Protein AF-A0A7G2CEP9-F1 (afdb_monomer_lite)

Radius of gyration: 15.4 Å; chains: 1; bounding box: 30×43×35 Å

pLDDT: mean 82.43, std 16.49, range [37.06, 97.69]

Sequence (141 aa):
MSALLFLLLIVPLTDKNSPMFRMQGMPWWELPVGTSSCFLLLRILYPRSEENHIKEEFEAECKKNIYLTLDQFINWRYPHLFDGYRYNQAQVIATVAACLSAASDLKFAKTMYKAVGRNKDTKNSVDEVVDAIRREYSSLF

Foldseek 3Di:
DPPCVVPPVDDDPDPCPQPVVVCVVDDLVVDDLLLSLLLLLCVQLHDVVVVVVLSVVVRVVCVVPVPDGSNNSCCVPPVQPLAAPPDGPVRLSVLSSLLVVVDPDCVLSVQLNVQLPPDPDSNVSSVSSSVSSCVVPVVSD

Secondary structure (DSSP, 8-state):
--SGGGGGG------TT-HHHHHHHS-TTSS-HHHHHHHHHHHHHS-HHHHHHHHHHHHHHHTT-TT--HHHHHHHH-TTTT--SS--HHHHHHHHHHHHHH--STHHHHHHHHHHTT-S-HHHHHHHHHHHHHHHTGGG-

Organism: NCBI:txid59799

Structur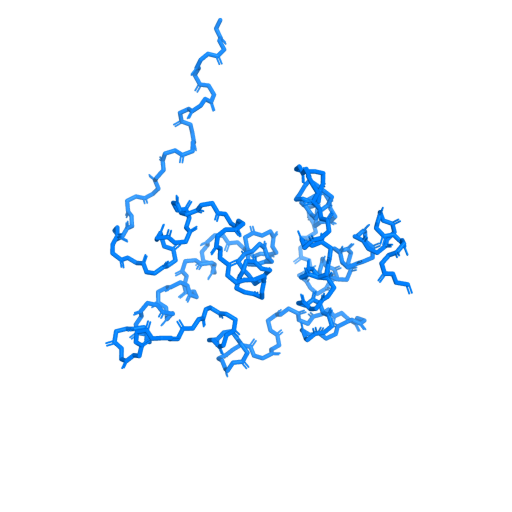e (mmCIF, N/CA/C/O backbone):
data_AF-A0A7G2CEP9-F1
#
_entry.id   AF-A0A7G2CEP9-F1
#
loop_
_atom_site.group_PDB
_atom_site.id
_atom_site.type_symbol
_atom_site.label_atom_id
_atom_site.label_alt_id
_atom_site.label_comp_id
_atom_site.label_asym_id
_atom_site.label_entity_id
_atom_site.label_seq_id
_atom_site.pdbx_PDB_ins_code
_atom_site.Cartn_x
_atom_site.Cartn_y
_atom_site.Cartn_z
_atom_site.occupancy
_atom_site.B_iso_or_equiv
_atom_site.auth_seq_id
_atom_site.auth_comp_id
_atom_site.auth_asym_id
_atom_site.auth_atom_id
_atom_site.pdbx_PDB_model_num
ATOM 1 N N . MET A 1 1 ? -15.473 31.788 -2.936 1.00 37.06 1 MET A N 1
ATOM 2 C CA . MET A 1 1 ? -14.051 31.452 -3.179 1.00 37.06 1 MET A CA 1
ATOM 3 C C . MET A 1 1 ? -13.787 29.974 -2.866 1.00 37.06 1 MET A C 1
ATOM 5 O O . MET A 1 1 ? -13.038 29.675 -1.950 1.00 37.06 1 MET A O 1
ATOM 9 N N . SER A 1 2 ? -14.392 29.037 -3.607 1.00 43.38 2 SER A N 1
ATOM 10 C CA . SER A 1 2 ? -14.247 27.592 -3.305 1.00 43.38 2 SER A CA 1
ATOM 11 C C . SER A 1 2 ? -13.920 26.727 -4.527 1.00 43.38 2 SER A C 1
ATOM 13 O O . SER A 1 2 ? -13.761 25.522 -4.395 1.00 43.38 2 SER A O 1
ATOM 15 N N . ALA A 1 3 ? -13.751 27.334 -5.706 1.00 43.31 3 ALA A N 1
ATOM 16 C CA . ALA A 1 3 ? -13.400 26.626 -6.941 1.00 43.31 3 ALA A CA 1
ATOM 17 C C . ALA A 1 3 ? -11.881 26.394 -7.116 1.00 43.31 3 ALA A C 1
ATOM 19 O O . ALA A 1 3 ? -11.473 25.637 -7.988 1.00 43.31 3 ALA A O 1
ATOM 20 N N . LEU A 1 4 ? -11.032 27.005 -6.277 1.00 43.19 4 LEU A N 1
ATOM 21 C CA . LEU A 1 4 ? -9.566 26.952 -6.410 1.00 43.19 4 LEU A CA 1
ATOM 22 C C . LEU A 1 4 ? -8.901 25.734 -5.740 1.00 43.19 4 LEU A C 1
ATOM 24 O O . LEU A 1 4 ? -7.737 25.461 -6.009 1.00 43.19 4 LEU A O 1
ATOM 28 N N . LEU A 1 5 ? -9.623 24.955 -4.924 1.00 43.56 5 LEU A N 1
ATOM 29 C CA . LEU A 1 5 ? -9.077 23.741 -4.290 1.00 43.56 5 LEU A CA 1
ATOM 30 C C . LEU A 1 5 ? -9.134 22.490 -5.187 1.00 43.56 5 LEU A C 1
ATOM 32 O O . LEU A 1 5 ? -8.491 21.493 -4.874 1.00 43.56 5 LEU A O 1
ATOM 36 N N . PHE A 1 6 ? -9.816 22.560 -6.336 1.00 45.75 6 PHE A N 1
ATOM 37 C CA . PHE A 1 6 ? -9.796 21.510 -7.364 1.00 45.75 6 PHE A CA 1
ATOM 38 C C . PHE A 1 6 ? -8.524 21.530 -8.237 1.00 45.75 6 PHE A C 1
ATOM 40 O O . PHE A 1 6 ? -8.291 20.598 -9.002 1.00 45.75 6 PHE A O 1
ATOM 47 N N . LEU A 1 7 ? -7.673 22.555 -8.106 1.00 43.31 7 LEU A N 1
ATOM 48 C CA . LEU A 1 7 ? -6.515 22.785 -8.981 1.00 43.31 7 LEU A CA 1
ATOM 49 C C . LEU A 1 7 ? -5.170 22.254 -8.450 1.00 43.31 7 LEU A C 1
ATOM 51 O O . LEU A 1 7 ? -4.179 22.328 -9.166 1.00 43.31 7 LEU A O 1
ATOM 55 N N . LEU A 1 8 ? -5.113 21.658 -7.251 1.00 44.91 8 LEU A N 1
ATOM 56 C CA . LEU A 1 8 ? -3.873 21.060 -6.710 1.00 44.91 8 LEU A CA 1
ATOM 57 C C . LEU A 1 8 ? -3.756 19.537 -6.915 1.00 44.91 8 LEU A C 1
ATOM 59 O O . LEU A 1 8 ? -2.789 18.925 -6.468 1.00 44.91 8 LEU A O 1
ATOM 63 N N . LEU A 1 9 ? -4.701 18.923 -7.635 1.00 48.03 9 LEU A N 1
ATOM 64 C CA . LEU A 1 9 ? -4.615 17.527 -8.093 1.00 48.03 9 LEU A CA 1
ATOM 65 C C . LEU A 1 9 ? -4.030 17.390 -9.510 1.00 48.03 9 LEU A C 1
ATOM 67 O O . LEU A 1 9 ? -3.905 16.278 -10.020 1.00 48.03 9 LEU A O 1
ATOM 71 N N . ILE A 1 10 ? -3.626 18.497 -10.143 1.00 49.69 10 ILE A N 1
ATOM 72 C CA . ILE A 1 10 ? -3.057 18.480 -11.491 1.00 49.69 10 ILE A CA 1
ATOM 73 C C . ILE A 1 10 ? -1.534 18.292 -11.417 1.00 49.69 10 ILE A C 1
ATOM 75 O O . ILE A 1 10 ? -0.774 19.239 -11.269 1.00 49.69 10 ILE A O 1
ATOM 79 N N . VAL A 1 11 ? -1.148 17.020 -11.555 1.00 51.56 11 VAL A N 1
ATOM 80 C CA . VAL A 1 11 ? -0.044 16.530 -12.403 1.00 51.56 11 VAL A CA 1
ATOM 81 C C . VAL A 1 11 ? 1.377 17.007 -12.053 1.00 51.56 11 VAL A C 1
ATOM 83 O O . VAL A 1 11 ? 1.770 18.108 -12.431 1.00 51.56 11 VAL A O 1
ATOM 86 N N . PRO A 1 12 ? 2.251 16.133 -11.510 1.00 45.88 12 PRO A N 1
ATOM 87 C CA . PRO A 1 12 ? 3.646 16.198 -11.905 1.00 45.88 12 PRO A CA 1
ATOM 88 C C . PRO A 1 12 ? 3.746 15.642 -13.327 1.00 45.88 12 PRO A C 1
ATOM 90 O O . PRO A 1 12 ? 3.270 14.539 -13.607 1.00 45.88 12 PRO A O 1
ATOM 93 N N . LEU A 1 13 ? 4.342 16.433 -14.215 1.00 44.94 13 LEU A N 1
ATOM 94 C CA . LEU A 1 13 ? 4.759 16.079 -15.571 1.00 44.94 13 LEU A CA 1
ATOM 95 C C . LEU A 1 13 ? 5.581 14.779 -15.552 1.00 44.94 13 LEU A C 1
ATOM 97 O O . LEU A 1 13 ? 6.801 14.800 -15.466 1.00 44.94 13 LEU A O 1
ATOM 101 N N . THR A 1 14 ? 4.900 13.641 -15.593 1.00 55.16 14 THR A N 1
ATOM 102 C CA . THR A 1 14 ? 5.485 12.309 -15.737 1.00 55.16 14 THR A CA 1
ATOM 103 C C . THR A 1 14 ? 4.795 11.633 -16.906 1.00 55.16 14 THR A C 1
ATOM 105 O O . THR A 1 14 ? 3.628 11.917 -17.183 1.00 55.16 14 THR A O 1
ATOM 108 N N . ASP A 1 15 ? 5.559 10.823 -17.637 1.00 56.28 15 ASP A N 1
ATOM 109 C CA . ASP A 1 15 ? 5.187 10.218 -18.914 1.00 56.28 15 ASP A CA 1
ATOM 110 C C . ASP A 1 15 ? 3.729 9.729 -18.912 1.00 56.28 15 ASP A C 1
ATOM 112 O O . ASP A 1 15 ? 3.369 8.804 -18.184 1.00 56.28 15 ASP A O 1
ATOM 116 N N . LYS A 1 16 ? 2.874 10.355 -19.733 1.00 56.66 16 LYS A N 1
ATOM 117 C CA . LYS A 1 16 ? 1.455 9.980 -19.863 1.00 56.66 16 LYS A CA 1
ATOM 118 C C . LYS A 1 16 ? 1.281 8.533 -20.339 1.00 56.66 16 LYS A C 1
ATOM 120 O O . LYS A 1 16 ? 0.189 7.978 -20.224 1.00 56.66 16 LYS A O 1
ATOM 125 N N . ASN A 1 17 ? 2.336 7.925 -20.884 1.00 57.22 17 ASN A N 1
ATOM 126 C CA . ASN A 1 17 ? 2.344 6.536 -21.323 1.00 57.22 17 ASN A CA 1
ATOM 127 C C . ASN A 1 17 ? 2.695 5.541 -20.218 1.00 57.22 17 ASN A C 1
ATOM 129 O O . ASN A 1 17 ? 2.559 4.342 -20.450 1.00 57.22 17 ASN A O 1
ATOM 133 N N . SER A 1 18 ? 3.092 6.009 -19.035 1.00 61.09 18 SER A N 1
ATOM 134 C CA . SER A 1 18 ? 3.327 5.163 -17.869 1.00 61.09 18 SER A CA 1
ATOM 135 C C . SER A 1 18 ? 2.090 4.321 -17.526 1.00 61.09 18 SER A C 1
ATOM 137 O O . SER A 1 18 ? 1.019 4.890 -17.289 1.00 61.09 18 SER A O 1
ATOM 139 N N . PRO A 1 19 ? 2.211 2.984 -17.425 1.00 66.00 19 PRO A N 1
ATOM 140 C CA . PRO A 1 19 ? 1.191 2.115 -16.845 1.00 66.00 19 PRO A CA 1
ATOM 141 C C . PRO A 1 19 ? 0.602 2.631 -15.528 1.00 66.00 19 PRO A C 1
ATOM 143 O O . PRO A 1 19 ? -0.615 2.671 -15.378 1.00 66.00 19 PRO A O 1
ATOM 146 N N . MET A 1 20 ? 1.435 3.109 -14.600 1.00 64.69 20 MET A N 1
ATOM 147 C CA . MET A 1 20 ? 0.964 3.622 -13.309 1.00 64.69 20 MET A CA 1
ATOM 148 C C . MET A 1 20 ? 0.248 4.975 -13.445 1.00 64.69 20 MET A C 1
ATOM 150 O O . MET A 1 20 ? -0.704 5.256 -12.721 1.00 64.69 20 MET A O 1
ATOM 154 N N . PHE A 1 21 ? 0.657 5.820 -14.397 1.00 64.38 21 PHE A N 1
ATOM 155 C CA . PHE A 1 21 ? -0.064 7.061 -14.699 1.00 64.38 21 PHE A CA 1
ATOM 156 C C . PHE A 1 21 ? -1.424 6.780 -15.353 1.00 64.38 21 PHE A C 1
ATOM 158 O O . PHE A 1 21 ? -2.417 7.419 -15.011 1.00 64.38 21 PHE A O 1
ATOM 165 N N . ARG A 1 22 ? -1.501 5.774 -16.235 1.00 61.34 22 ARG A N 1
ATOM 166 C CA . ARG A 1 22 ? -2.778 5.269 -16.761 1.00 61.34 22 ARG A CA 1
ATOM 167 C C . ARG A 1 22 ? -3.676 4.763 -15.629 1.00 61.34 22 ARG A C 1
ATOM 169 O O . ARG A 1 22 ? -4.857 5.088 -15.631 1.00 61.34 22 ARG A O 1
ATOM 176 N N . MET A 1 23 ? -3.114 4.080 -14.628 1.00 62.34 23 MET A N 1
ATOM 177 C CA . MET A 1 23 ? -3.846 3.663 -13.422 1.00 62.34 23 MET A CA 1
ATOM 178 C C . MET A 1 23 ? -4.334 4.848 -12.569 1.00 62.34 23 MET A C 1
ATOM 180 O O . MET A 1 23 ? -5.406 4.755 -11.992 1.00 62.34 23 MET A O 1
ATOM 184 N N . GLN A 1 24 ? -3.603 5.972 -12.505 1.00 58.84 24 GLN A N 1
ATOM 185 C CA . GLN A 1 24 ? -4.049 7.187 -11.793 1.00 58.84 24 GLN A CA 1
ATOM 186 C C . GLN A 1 24 ? -5.212 7.913 -12.489 1.00 58.84 24 GLN A C 1
ATOM 188 O O . GLN A 1 24 ? -5.984 8.603 -11.824 1.00 58.84 24 GLN A O 1
ATOM 193 N N . GLY A 1 25 ? -5.308 7.801 -13.818 1.00 56.47 25 GLY A N 1
ATOM 194 C CA . GLY A 1 25 ? -6.411 8.351 -14.611 1.00 56.47 25 GLY A CA 1
ATOM 195 C C . GLY A 1 25 ? -7.615 7.415 -14.724 1.00 56.47 25 GLY A C 1
ATOM 196 O O . GLY A 1 25 ? -8.722 7.886 -14.979 1.00 56.47 25 GLY A O 1
ATOM 197 N N . MET A 1 26 ? -7.410 6.111 -14.523 1.00 56.56 26 MET A N 1
ATOM 198 C CA . MET A 1 26 ? -8.493 5.145 -14.398 1.00 56.56 26 MET A CA 1
ATOM 199 C C . MET A 1 26 ? -9.121 5.258 -13.014 1.00 56.56 26 MET A C 1
ATOM 201 O O . MET A 1 26 ? -8.414 5.362 -12.006 1.00 56.56 26 MET A O 1
ATOM 205 N N . PRO A 1 27 ? -10.449 5.195 -12.923 1.00 59.91 27 PRO A N 1
ATOM 206 C CA . PRO A 1 27 ? -11.060 4.964 -11.641 1.00 59.91 27 PRO A CA 1
ATOM 207 C C . PRO A 1 27 ? -10.544 3.657 -11.040 1.00 59.91 27 PRO A C 1
ATOM 209 O O . PRO A 1 27 ? -10.559 2.614 -11.686 1.00 59.91 27 PRO A O 1
ATOM 212 N N . TRP A 1 28 ? -10.095 3.693 -9.788 1.00 58.66 28 TRP A N 1
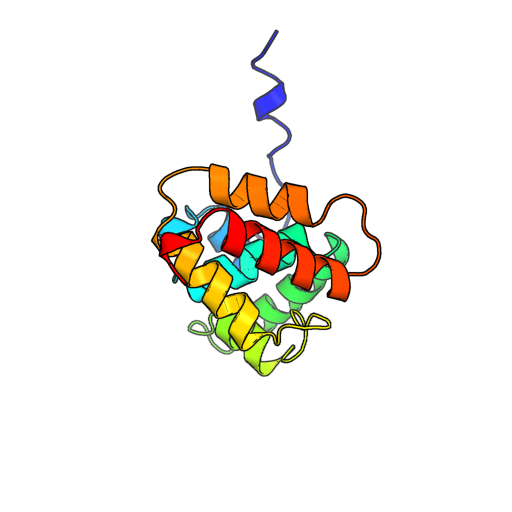ATOM 213 C CA . TRP A 1 28 ? -9.497 2.531 -9.120 1.00 58.66 28 TRP A CA 1
ATOM 214 C C . TRP A 1 28 ? -10.442 1.317 -9.011 1.00 58.66 28 TRP A C 1
ATOM 216 O O . TRP A 1 28 ? -9.970 0.213 -8.747 1.00 58.66 28 TRP A O 1
ATOM 226 N N . TRP A 1 29 ? -11.751 1.503 -9.226 1.00 58.44 29 TRP A N 1
ATOM 227 C CA . TRP A 1 29 ? -12.750 0.430 -9.316 1.00 58.44 29 TRP A CA 1
ATOM 228 C C . TRP A 1 29 ? -12.737 -0.333 -10.652 1.00 58.44 29 TRP A C 1
ATOM 230 O O . TRP A 1 29 ? -13.322 -1.407 -10.736 1.00 58.44 29 TRP A O 1
ATOM 240 N N . GLU A 1 30 ? -12.088 0.194 -11.694 1.00 65.25 30 GLU A N 1
ATOM 241 C CA . GLU A 1 30 ? -11.903 -0.486 -12.989 1.00 65.25 30 GLU A CA 1
ATOM 242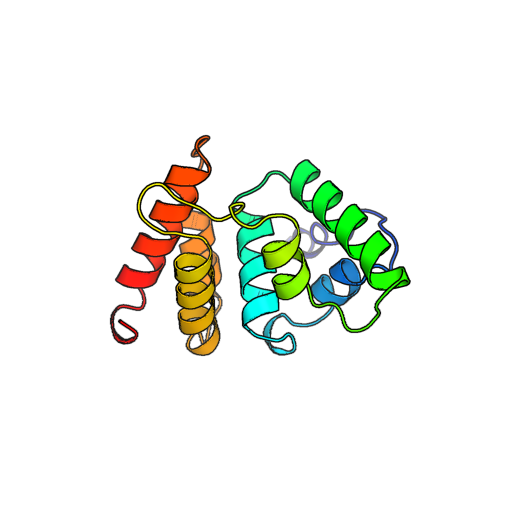 C C . GLU A 1 30 ? -10.629 -1.344 -13.024 1.00 65.25 30 GLU A C 1
ATOM 244 O O . GLU A 1 30 ? -10.440 -2.163 -13.922 1.00 65.25 30 GLU A O 1
ATOM 249 N N . LEU A 1 31 ? -9.746 -1.168 -12.041 1.00 71.44 31 LEU A N 1
ATOM 250 C CA . LEU A 1 31 ? -8.518 -1.937 -11.902 1.00 71.44 31 LEU A CA 1
ATOM 251 C C . LEU A 1 31 ? -8.784 -3.250 -11.147 1.00 71.44 31 LEU A C 1
ATOM 253 O O . LEU A 1 31 ? -9.625 -3.281 -10.243 1.00 71.44 31 LEU A O 1
ATOM 257 N N . PRO A 1 32 ? -8.037 -4.332 -11.443 1.00 85.56 32 PRO A N 1
ATOM 258 C CA . PRO A 1 32 ? -8.077 -5.534 -10.624 1.00 85.56 32 PRO A CA 1
ATOM 259 C C . PRO A 1 32 ? -7.820 -5.193 -9.153 1.00 85.56 32 PRO A C 1
ATOM 261 O O . PRO A 1 32 ? -6.887 -4.459 -8.822 1.00 85.56 32 PRO A O 1
ATOM 264 N N . VAL A 1 33 ? -8.636 -5.752 -8.258 1.00 87.19 33 VAL A N 1
ATOM 265 C CA . VAL A 1 33 ? -8.654 -5.387 -6.831 1.00 87.19 33 VAL A CA 1
ATOM 266 C C . VAL A 1 33 ? -7.267 -5.503 -6.182 1.00 87.19 33 VAL A C 1
ATOM 268 O O . VAL A 1 33 ? -6.878 -4.634 -5.401 1.00 87.19 33 VAL A O 1
ATOM 271 N N . GLY A 1 34 ? -6.485 -6.532 -6.529 1.00 87.00 34 GLY A N 1
ATOM 272 C CA . GLY A 1 34 ? -5.116 -6.699 -6.024 1.00 87.00 34 GLY A CA 1
ATOM 273 C C . GLY A 1 34 ? -4.183 -5.565 -6.459 1.00 87.00 34 GLY A C 1
ATOM 274 O O . GLY A 1 34 ? -3.478 -4.991 -5.630 1.00 87.00 34 GLY A O 1
ATOM 275 N N . THR A 1 35 ? -4.246 -5.168 -7.732 1.00 89.19 35 THR A N 1
ATOM 276 C CA . THR A 1 35 ? -3.489 -4.036 -8.288 1.00 89.19 35 THR A CA 1
ATOM 277 C C . THR A 1 35 ? -3.844 -2.730 -7.571 1.00 89.19 35 THR A C 1
ATOM 279 O O . THR A 1 35 ? -2.947 -2.011 -7.125 1.00 89.19 35 THR A O 1
ATOM 282 N N . SER A 1 36 ? -5.139 -2.445 -7.393 1.00 87.88 36 SER A N 1
ATOM 283 C CA . SER A 1 36 ? -5.612 -1.259 -6.662 1.00 87.88 36 SER A CA 1
ATOM 284 C C . SER A 1 36 ? -5.158 -1.251 -5.208 1.00 87.88 36 SER A C 1
ATOM 286 O O . SER A 1 36 ? -4.777 -0.206 -4.684 1.00 87.88 36 SER A O 1
ATOM 288 N N . SER A 1 37 ? -5.155 -2.417 -4.562 1.00 91.25 37 SER A N 1
ATOM 289 C CA . SER A 1 37 ? -4.717 -2.563 -3.171 1.00 91.25 37 SER A CA 1
ATOM 290 C C . SER A 1 37 ? -3.239 -2.205 -3.014 1.00 91.25 37 SER A C 1
ATOM 292 O O . SER A 1 37 ? -2.895 -1.385 -2.163 1.00 91.25 37 SER A O 1
ATOM 294 N N . CYS A 1 38 ? -2.376 -2.737 -3.885 1.00 93.06 38 CYS A N 1
ATOM 295 C CA . CYS A 1 38 ? -0.949 -2.402 -3.907 1.00 93.06 38 CYS A CA 1
ATOM 296 C C . CYS A 1 38 ? -0.708 -0.916 -4.195 1.00 93.06 38 CYS A C 1
ATOM 298 O O . CYS A 1 38 ? 0.130 -0.290 -3.547 1.00 93.06 38 CYS A O 1
ATOM 300 N N . PHE A 1 39 ? -1.461 -0.330 -5.130 1.00 89.56 39 PHE A N 1
ATOM 301 C CA . PHE A 1 39 ? -1.360 1.095 -5.441 1.00 89.56 39 PHE A CA 1
ATOM 302 C C . PHE A 1 39 ? -1.732 1.983 -4.242 1.00 89.56 39 PHE A C 1
ATOM 304 O O . PHE A 1 39 ? -1.001 2.917 -3.908 1.00 89.56 39 PHE A O 1
ATOM 311 N N . LEU A 1 40 ? -2.845 1.684 -3.563 1.00 89.38 40 LEU A N 1
ATOM 312 C CA . LEU A 1 40 ? -3.271 2.428 -2.376 1.00 89.38 40 LEU A CA 1
ATOM 313 C C . LEU A 1 40 ? -2.253 2.305 -1.240 1.00 89.38 40 LEU A C 1
ATOM 315 O O . LEU A 1 40 ? -1.913 3.314 -0.627 1.00 89.38 40 LEU A O 1
ATOM 319 N N . LEU A 1 41 ? -1.735 1.098 -0.996 1.00 93.38 41 LEU A N 1
ATOM 320 C CA . LEU A 1 41 ? -0.704 0.849 0.012 1.00 93.38 41 LEU A CA 1
ATOM 321 C C . LEU A 1 41 ? 0.578 1.641 -0.274 1.00 93.38 41 LEU A C 1
ATOM 323 O O . LEU A 1 41 ? 1.054 2.342 0.617 1.00 93.38 41 LEU A O 1
ATOM 327 N N . LEU A 1 42 ? 1.088 1.614 -1.512 1.00 92.88 42 LEU A N 1
ATOM 328 C CA . LEU A 1 42 ? 2.250 2.418 -1.922 1.00 92.88 42 LEU A CA 1
ATOM 329 C C . LEU A 1 42 ? 2.049 3.899 -1.607 1.00 92.88 42 LEU A C 1
ATOM 331 O O . LEU A 1 42 ? 2.902 4.537 -0.995 1.00 92.88 42 LEU A O 1
ATOM 335 N N . ARG A 1 43 ? 0.891 4.430 -1.998 1.00 88.62 43 ARG A N 1
ATOM 336 C CA . ARG A 1 43 ? 0.596 5.857 -1.910 1.00 88.62 43 ARG A CA 1
ATOM 337 C C . ARG A 1 43 ? 0.441 6.371 -0.480 1.00 88.62 43 ARG A C 1
ATOM 339 O O . ARG A 1 43 ? 0.685 7.553 -0.243 1.00 88.62 43 ARG A O 1
ATOM 346 N N . ILE A 1 44 ? -0.017 5.534 0.452 1.00 90.69 44 ILE A N 1
ATOM 347 C CA . ILE A 1 44 ? -0.215 5.950 1.848 1.00 90.69 44 ILE A CA 1
ATOM 348 C C . ILE A 1 44 ? 0.992 5.642 2.738 1.00 90.69 44 ILE A C 1
ATOM 350 O O . ILE A 1 44 ? 1.217 6.385 3.686 1.00 90.69 44 ILE A O 1
ATOM 354 N N . LEU A 1 45 ? 1.737 4.562 2.469 1.00 93.00 45 LEU A N 1
ATOM 355 C CA . LEU A 1 45 ? 2.801 4.076 3.357 1.00 93.00 45 LEU A CA 1
ATOM 356 C C . LEU A 1 45 ? 4.180 4.646 3.020 1.00 93.00 45 LEU A C 1
ATOM 358 O O . LEU A 1 45 ? 5.042 4.697 3.897 1.00 93.00 45 LEU A O 1
ATOM 362 N N . TYR A 1 46 ? 4.401 5.057 1.770 1.00 91.81 46 TYR A N 1
ATOM 363 C CA . TYR A 1 46 ? 5.724 5.437 1.288 1.00 91.81 46 TYR A CA 1
ATOM 364 C C . TYR A 1 46 ? 5.786 6.899 0.860 1.00 91.81 46 TYR A C 1
ATOM 366 O O . TYR A 1 46 ? 4.800 7.469 0.382 1.00 91.81 46 TYR A O 1
ATOM 374 N N . PRO A 1 47 ? 6.959 7.539 1.005 1.00 89.94 47 PRO A N 1
ATOM 375 C CA . PRO A 1 47 ? 7.170 8.860 0.448 1.00 89.94 47 PRO A CA 1
ATOM 376 C C . PRO A 1 47 ? 7.080 8.810 -1.078 1.00 89.94 47 PRO A C 1
ATOM 378 O O . PRO A 1 47 ? 7.431 7.822 -1.723 1.00 89.94 47 PRO A O 1
ATOM 381 N N . ARG A 1 48 ? 6.688 9.936 -1.675 1.00 85.81 48 ARG A N 1
ATOM 382 C CA . ARG A 1 48 ? 6.479 10.032 -3.124 1.00 85.81 48 ARG A CA 1
ATOM 383 C C . ARG A 1 48 ? 7.732 9.743 -3.959 1.00 85.81 48 ARG A C 1
ATOM 385 O O . ARG A 1 48 ? 7.610 9.356 -5.113 1.00 85.81 48 ARG A O 1
ATOM 392 N N . SER A 1 49 ? 8.925 9.932 -3.395 1.00 90.62 49 SER A N 1
ATOM 393 C CA . SER A 1 49 ? 10.185 9.550 -4.043 1.00 90.62 49 SER A CA 1
ATOM 394 C C . SER A 1 49 ? 10.290 8.039 -4.250 1.00 90.62 49 SER A C 1
ATOM 396 O O . SER A 1 49 ? 10.686 7.609 -5.326 1.00 90.62 49 SER A O 1
ATOM 398 N N . GLU A 1 50 ? 9.889 7.253 -3.251 1.00 91.62 50 GLU A N 1
ATOM 399 C CA . GLU A 1 50 ? 9.903 5.790 -3.312 1.00 91.62 50 GLU A CA 1
ATOM 400 C C . GLU A 1 50 ? 8.792 5.282 -4.240 1.00 91.62 50 GLU A C 1
ATOM 402 O O . GLU A 1 50 ? 9.043 4.450 -5.104 1.00 91.62 50 GLU A O 1
ATOM 407 N N . GLU A 1 51 ? 7.586 5.865 -4.148 1.00 90.19 51 GLU A N 1
ATOM 408 C CA . GLU A 1 51 ? 6.487 5.600 -5.094 1.00 90.19 51 GLU A CA 1
ATOM 409 C C . GLU A 1 51 ? 6.947 5.813 -6.547 1.00 90.19 51 GLU A C 1
ATOM 411 O O . GLU A 1 51 ? 6.709 4.964 -7.404 1.00 90.19 51 GLU A O 1
ATOM 416 N N . ASN A 1 52 ? 7.638 6.926 -6.823 1.00 87.94 52 ASN A N 1
ATOM 417 C CA . ASN A 1 52 ? 8.155 7.235 -8.155 1.00 87.94 52 ASN A CA 1
ATOM 418 C C . ASN A 1 52 ? 9.250 6.257 -8.600 1.00 87.94 52 ASN A C 1
ATOM 420 O O . ASN A 1 52 ? 9.241 5.840 -9.753 1.00 87.94 52 ASN A O 1
ATOM 424 N N . HIS A 1 53 ? 10.158 5.871 -7.704 1.00 93.19 53 HIS A N 1
ATOM 425 C CA . HIS A 1 53 ? 11.215 4.914 -8.026 1.00 93.19 53 HIS A CA 1
ATOM 426 C C . HIS A 1 53 ? 10.640 3.541 -8.416 1.00 93.19 53 HIS A C 1
ATOM 428 O O . HIS A 1 53 ? 10.960 3.007 -9.477 1.00 93.19 53 HIS A O 1
ATOM 434 N N . ILE A 1 54 ? 9.712 3.013 -7.613 1.00 93.88 54 ILE A N 1
ATOM 435 C CA . ILE A 1 54 ? 9.025 1.739 -7.881 1.00 93.88 54 ILE A CA 1
ATOM 436 C C . ILE A 1 54 ? 8.208 1.822 -9.175 1.00 93.88 54 ILE A C 1
ATOM 438 O O . ILE A 1 54 ? 8.169 0.873 -9.959 1.00 93.88 54 ILE A O 1
ATOM 442 N N . LYS A 1 55 ? 7.571 2.970 -9.425 1.00 90.19 55 LYS A N 1
ATOM 443 C CA . LYS A 1 55 ? 6.866 3.251 -10.677 1.00 90.19 55 LYS A CA 1
ATOM 444 C C . LYS A 1 55 ? 7.809 3.166 -11.881 1.00 90.19 55 LYS A C 1
ATOM 446 O O . LYS A 1 55 ? 7.471 2.487 -12.844 1.00 90.19 55 LYS A O 1
ATOM 451 N N . GLU A 1 56 ? 8.972 3.808 -11.835 1.00 91.19 56 GLU A N 1
ATOM 452 C CA . GLU A 1 56 ? 9.954 3.768 -12.927 1.00 91.19 56 GLU A CA 1
ATOM 453 C C . GLU A 1 56 ? 10.447 2.338 -13.206 1.00 91.19 56 GLU A C 1
ATOM 455 O O . GLU A 1 56 ? 10.519 1.933 -14.370 1.00 91.19 56 GLU A O 1
ATOM 460 N N . GLU A 1 57 ? 10.715 1.542 -12.163 1.00 94.75 57 GLU A N 1
ATOM 461 C CA . GLU A 1 57 ? 11.066 0.124 -12.329 1.00 94.75 57 GLU A CA 1
ATOM 462 C C . GLU A 1 57 ? 9.919 -0.674 -12.974 1.00 94.75 57 GLU A C 1
ATOM 464 O O . GLU A 1 57 ? 10.134 -1.408 -13.943 1.00 94.75 57 GLU A O 1
ATOM 469 N N . PHE A 1 58 ? 8.686 -0.496 -12.492 1.00 93.25 58 PHE A N 1
ATOM 470 C CA . PHE A 1 58 ? 7.508 -1.167 -13.043 1.00 93.25 58 PHE A CA 1
ATOM 471 C C . PHE A 1 58 ? 7.289 -0.828 -14.523 1.00 93.25 58 PHE A C 1
ATOM 473 O O . PHE A 1 58 ? 7.000 -1.707 -15.335 1.00 93.25 58 PHE A O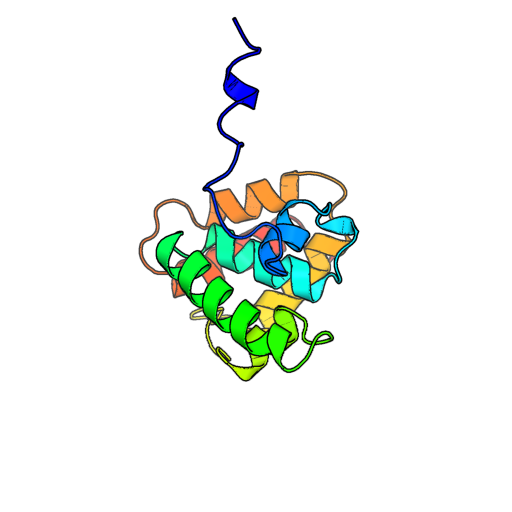 1
ATOM 480 N N . GLU A 1 59 ? 7.457 0.439 -14.903 1.00 89.69 59 GLU A N 1
ATOM 481 C CA . GLU A 1 59 ? 7.349 0.893 -16.292 1.00 89.69 59 GLU A CA 1
ATOM 482 C C . GLU A 1 59 ? 8.415 0.270 -17.192 1.00 89.69 59 GLU A C 1
ATOM 484 O O . GLU A 1 59 ? 8.124 -0.107 -18.332 1.00 89.69 59 GLU A O 1
ATOM 489 N N . ALA A 1 60 ? 9.647 0.157 -16.695 1.00 91.12 60 ALA A N 1
ATOM 490 C CA . ALA A 1 60 ? 10.733 -0.485 -17.419 1.00 91.12 60 ALA A CA 1
ATOM 491 C C . ALA A 1 60 ? 10.440 -1.972 -17.673 1.00 91.12 60 ALA A C 1
ATOM 493 O O . ALA A 1 60 ? 10.707 -2.468 -18.770 1.00 91.12 60 ALA A O 1
ATOM 494 N N . GLU A 1 61 ? 9.837 -2.667 -16.707 1.00 92.75 61 GLU A N 1
ATOM 495 C CA . GLU A 1 61 ? 9.436 -4.068 -16.862 1.00 92.75 61 GLU A CA 1
ATOM 496 C C . GLU A 1 61 ? 8.199 -4.239 -17.753 1.00 92.75 61 GLU A C 1
ATOM 498 O O . GLU A 1 61 ? 8.162 -5.137 -18.598 1.00 92.75 61 GLU A O 1
ATOM 503 N N . CYS A 1 62 ? 7.227 -3.327 -17.684 1.00 89.00 62 CYS A N 1
ATOM 504 C CA . CYS A 1 62 ? 6.054 -3.346 -18.563 1.00 89.00 62 CYS A CA 1
ATOM 505 C C . CYS A 1 62 ? 6.412 -3.208 -20.050 1.00 89.00 62 CYS A C 1
ATOM 507 O O . CYS A 1 62 ? 5.712 -3.748 -20.907 1.00 89.00 62 CYS A O 1
ATOM 509 N N . LYS A 1 63 ? 7.514 -2.519 -20.382 1.00 88.75 63 LYS A N 1
ATOM 510 C CA . LYS A 1 63 ? 8.024 -2.452 -21.766 1.00 88.75 63 LYS A CA 1
ATOM 511 C C . LYS A 1 63 ? 8.434 -3.827 -22.305 1.00 88.75 63 LYS A C 1
ATOM 513 O O . LYS A 1 63 ? 8.419 -4.024 -23.516 1.00 88.75 63 LYS A O 1
ATOM 518 N N . LYS A 1 64 ? 8.798 -4.761 -21.421 1.00 92.00 64 LYS A N 1
ATOM 519 C CA . LYS A 1 64 ? 9.175 -6.141 -21.760 1.00 92.00 64 LYS A CA 1
ATOM 520 C C . LYS A 1 64 ? 7.974 -7.089 -21.692 1.00 92.00 64 LYS A C 1
ATOM 522 O O . LYS A 1 64 ? 7.911 -8.041 -22.461 1.00 92.00 64 LYS A O 1
ATOM 527 N N . ASN A 1 65 ? 7.027 -6.826 -20.791 1.00 87.62 65 ASN A N 1
ATOM 528 C CA . ASN A 1 65 ? 5.807 -7.609 -20.619 1.00 87.62 65 ASN A CA 1
ATOM 529 C C . ASN A 1 65 ? 4.596 -6.700 -20.361 1.00 87.62 65 ASN A C 1
ATOM 531 O O . ASN A 1 65 ? 4.360 -6.263 -19.237 1.00 87.62 65 ASN A O 1
ATOM 535 N N . ILE A 1 66 ? 3.783 -6.477 -21.394 1.00 83.81 66 ILE A N 1
ATOM 536 C CA . ILE A 1 66 ? 2.622 -5.575 -21.331 1.00 83.81 66 ILE A CA 1
ATOM 537 C C . ILE A 1 66 ? 1.474 -6.080 -20.443 1.00 83.81 66 ILE A C 1
ATOM 539 O O . ILE A 1 66 ? 0.567 -5.310 -20.138 1.00 83.81 66 ILE A O 1
ATOM 543 N N . TYR A 1 67 ? 1.490 -7.357 -20.051 1.00 87.06 67 TYR A N 1
ATOM 544 C CA . TYR A 1 67 ? 0.463 -7.966 -19.200 1.00 87.06 67 TYR A CA 1
ATOM 545 C C . TYR A 1 67 ? 0.845 -7.977 -17.718 1.00 87.06 67 TYR A C 1
ATOM 547 O O . TYR A 1 67 ? 0.053 -8.429 -16.894 1.00 87.06 67 TYR A O 1
ATOM 555 N N . LEU A 1 68 ? 2.049 -7.505 -17.377 1.00 88.06 68 LEU A N 1
ATOM 556 C CA . LEU A 1 68 ? 2.508 -7.436 -15.999 1.00 88.06 68 LEU A CA 1
ATOM 557 C C . LEU A 1 68 ? 1.643 -6.448 -15.212 1.00 88.06 68 LEU A C 1
ATOM 559 O O . LEU A 1 68 ? 1.610 -5.252 -15.509 1.00 88.06 68 LEU A O 1
ATOM 563 N N . THR A 1 69 ? 0.958 -6.939 -14.184 1.00 90.12 69 THR A N 1
ATOM 564 C CA . THR A 1 69 ? 0.207 -6.079 -13.266 1.00 90.12 69 THR A CA 1
ATOM 565 C C . THR A 1 69 ? 1.097 -5.596 -12.122 1.00 90.12 69 THR A C 1
ATOM 567 O O . THR A 1 69 ? 2.123 -6.203 -11.805 1.00 90.12 69 THR A O 1
ATOM 570 N N . LEU A 1 70 ? 0.709 -4.494 -11.473 1.00 91.00 70 LEU A N 1
ATOM 571 C CA . LEU A 1 70 ? 1.485 -3.933 -10.364 1.00 91.00 70 LEU A CA 1
ATOM 572 C C . LEU A 1 70 ? 1.616 -4.925 -9.201 1.00 91.00 70 LEU A C 1
ATOM 574 O O . LEU A 1 70 ? 2.681 -5.041 -8.616 1.00 91.00 70 LEU A O 1
ATOM 578 N N . ASP A 1 71 ? 0.558 -5.659 -8.865 1.00 92.81 71 ASP A N 1
ATOM 579 C CA . ASP A 1 71 ? 0.585 -6.662 -7.797 1.00 92.81 71 ASP A CA 1
ATOM 580 C C . ASP A 1 71 ? 1.512 -7.841 -8.120 1.00 92.81 71 ASP A C 1
ATOM 582 O O . ASP A 1 71 ? 2.260 -8.277 -7.246 1.00 92.81 71 ASP A O 1
ATOM 586 N N . GLN A 1 72 ? 1.544 -8.306 -9.374 1.00 93.75 72 GLN A N 1
ATOM 587 C CA . GLN A 1 72 ? 2.517 -9.307 -9.820 1.00 93.75 72 GLN A CA 1
ATOM 588 C C . GLN A 1 72 ? 3.947 -8.773 -9.716 1.00 93.75 72 GLN A C 1
ATOM 590 O O . GLN A 1 72 ? 4.825 -9.461 -9.195 1.00 93.75 72 GLN A O 1
ATOM 595 N N . PHE A 1 73 ? 4.173 -7.535 -10.164 1.00 95.44 73 PHE A N 1
ATOM 596 C CA . PHE A 1 73 ? 5.472 -6.877 -10.075 1.00 95.44 73 PHE A CA 1
ATOM 597 C C . PHE A 1 73 ? 5.939 -6.723 -8.623 1.00 95.44 73 PHE A C 1
ATOM 599 O O . PHE A 1 73 ? 7.055 -7.123 -8.305 1.00 95.44 73 PHE A O 1
ATOM 606 N N . ILE A 1 74 ? 5.088 -6.210 -7.730 1.00 96.31 74 ILE A N 1
ATOM 607 C CA . ILE A 1 74 ? 5.416 -6.029 -6.310 1.00 96.31 74 ILE A CA 1
ATOM 608 C C . ILE A 1 74 ? 5.715 -7.371 -5.644 1.00 96.31 74 ILE A C 1
ATOM 610 O O . ILE A 1 74 ? 6.732 -7.492 -4.971 1.00 96.31 74 ILE A O 1
ATOM 614 N N . ASN A 1 75 ? 4.899 -8.402 -5.869 1.00 95.25 75 ASN A N 1
ATOM 615 C CA . ASN A 1 75 ? 5.142 -9.717 -5.270 1.00 95.25 75 ASN A CA 1
ATOM 616 C C . ASN A 1 75 ? 6.446 -10.365 -5.751 1.00 95.25 75 ASN A C 1
ATOM 618 O O . ASN A 1 75 ? 7.091 -11.077 -4.987 1.00 95.25 75 ASN A O 1
ATOM 622 N N . TRP A 1 76 ? 6.845 -10.121 -7.000 1.00 96.00 76 TRP A N 1
ATOM 623 C CA . TRP A 1 76 ? 8.092 -10.645 -7.551 1.00 96.00 76 TRP A CA 1
ATOM 624 C C . TRP A 1 76 ? 9.325 -9.834 -7.125 1.00 96.00 76 TRP A C 1
ATOM 626 O O . TRP A 1 76 ? 10.334 -10.410 -6.718 1.00 96.00 76 TRP A O 1
ATOM 636 N N . ARG A 1 77 ? 9.261 -8.502 -7.226 1.00 97.12 77 ARG A N 1
ATOM 637 C CA . ARG A 1 77 ? 10.407 -7.596 -7.058 1.00 97.12 77 ARG A CA 1
ATOM 638 C C . ARG A 1 77 ? 10.598 -7.126 -5.617 1.00 97.12 77 ARG A C 1
ATOM 640 O O . ARG A 1 77 ? 11.735 -6.947 -5.186 1.00 97.12 77 ARG A O 1
ATOM 647 N N . TYR A 1 78 ? 9.504 -6.957 -4.878 1.00 97.12 78 TYR A N 1
ATOM 648 C CA . TYR A 1 78 ? 9.480 -6.441 -3.510 1.00 97.12 78 TYR A CA 1
ATOM 649 C C . TYR A 1 78 ? 8.597 -7.321 -2.600 1.00 97.12 78 TYR A C 1
ATOM 651 O O . TYR A 1 78 ? 7.548 -6.880 -2.128 1.00 97.12 78 TYR A O 1
ATOM 659 N N . PRO A 1 79 ? 8.999 -8.575 -2.322 1.00 95.44 79 PRO A N 1
ATOM 660 C CA . PRO A 1 79 ? 8.155 -9.549 -1.615 1.00 95.44 79 PRO A CA 1
ATOM 661 C C . PRO A 1 79 ? 7.847 -9.188 -0.150 1.00 95.44 79 PRO A C 1
ATOM 663 O O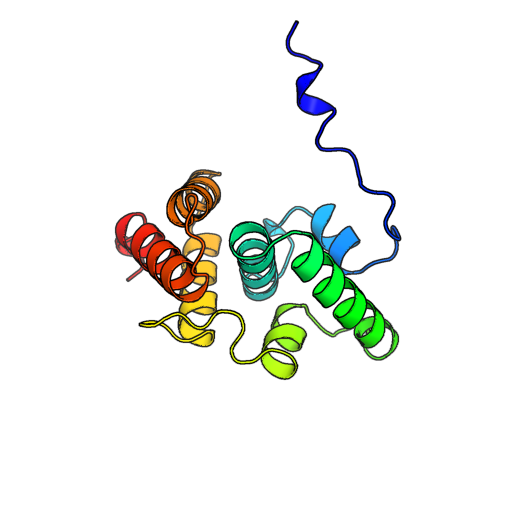 . PRO A 1 79 ? 6.953 -9.783 0.446 1.00 95.44 79 PRO A O 1
ATOM 666 N N . HIS A 1 80 ? 8.577 -8.224 0.417 1.00 96.75 80 HIS A N 1
ATOM 667 C CA . HIS A 1 80 ? 8.479 -7.783 1.812 1.00 96.75 80 HIS A CA 1
ATOM 668 C C . HIS A 1 80 ? 8.175 -6.289 1.937 1.00 96.75 80 HIS A C 1
ATOM 670 O O . HIS A 1 80 ? 8.427 -5.698 2.987 1.00 96.75 80 HIS A O 1
ATOM 676 N N . LEU A 1 81 ? 7.706 -5.650 0.859 1.00 97.12 81 LEU A N 1
ATOM 677 C CA . LEU A 1 81 ? 7.427 -4.218 0.870 1.00 97.12 81 LEU A CA 1
ATOM 678 C C . LEU A 1 81 ? 6.400 -3.919 1.955 1.00 97.12 81 LEU A C 1
ATOM 680 O O . LEU A 1 81 ? 6.688 -3.198 2.900 1.00 97.12 81 LEU A O 1
ATOM 684 N N . PHE A 1 82 ? 5.245 -4.572 1.879 1.00 97.38 82 PHE A N 1
ATOM 685 C CA . PHE A 1 82 ? 4.139 -4.347 2.804 1.00 97.38 82 PHE A CA 1
ATOM 686 C C . PHE A 1 82 ? 4.168 -5.282 4.015 1.00 97.38 82 PHE A C 1
ATOM 688 O O . PHE A 1 82 ? 3.111 -5.609 4.541 1.00 97.38 82 PHE A O 1
ATOM 695 N N . ASP A 1 83 ? 5.340 -5.741 4.454 1.00 97.69 83 ASP A N 1
ATOM 696 C CA . ASP A 1 83 ? 5.440 -6.487 5.709 1.00 97.69 83 ASP A CA 1
ATOM 697 C C . ASP A 1 83 ? 5.357 -5.526 6.899 1.00 97.69 83 ASP A C 1
ATOM 699 O O . ASP A 1 83 ? 6.151 -4.591 7.032 1.00 97.69 83 ASP A O 1
ATOM 703 N N . GLY A 1 84 ? 4.412 -5.788 7.796 1.00 96.88 84 GLY A N 1
ATOM 704 C CA . GLY A 1 84 ? 4.374 -5.199 9.126 1.00 96.88 84 GLY A CA 1
ATOM 705 C C . GLY A 1 84 ? 5.158 -6.033 10.140 1.00 96.88 84 GLY A C 1
ATOM 706 O O . GLY A 1 84 ? 5.890 -6.961 9.785 1.00 96.88 84 GLY A O 1
ATOM 707 N N . TYR A 1 85 ? 5.022 -5.720 11.428 1.00 97.31 85 TYR A N 1
ATOM 708 C CA . TYR A 1 85 ? 5.563 -6.590 12.477 1.00 97.31 85 TYR A CA 1
ATOM 709 C C . TYR A 1 85 ? 4.654 -7.792 12.739 1.00 97.31 85 TYR A C 1
ATOM 711 O O . TYR A 1 85 ? 5.137 -8.843 13.161 1.00 97.31 85 TYR A O 1
ATOM 719 N N . ARG A 1 86 ? 3.344 -7.641 12.506 1.00 97.25 86 ARG A N 1
ATOM 720 C CA . ARG A 1 86 ? 2.327 -8.662 12.798 1.00 97.25 86 ARG A CA 1
ATOM 721 C C . ARG A 1 86 ? 1.742 -9.304 11.552 1.00 97.25 86 ARG A C 1
ATOM 723 O O . ARG A 1 86 ? 1.333 -10.462 11.618 1.00 97.25 86 ARG A O 1
ATOM 730 N N . TYR A 1 87 ? 1.694 -8.573 10.443 1.00 97.56 87 TYR A N 1
ATOM 731 C CA . TYR A 1 87 ? 1.086 -9.046 9.204 1.00 97.56 87 TYR A CA 1
ATOM 732 C C . TYR A 1 87 ? 2.112 -9.112 8.076 1.00 97.56 87 TYR A C 1
ATOM 734 O O . TYR A 1 87 ? 2.886 -8.178 7.880 1.00 97.56 87 TYR A O 1
ATOM 742 N N . ASN A 1 88 ? 2.100 -10.206 7.316 1.00 97.31 88 ASN A N 1
ATOM 743 C CA . ASN A 1 88 ? 2.908 -10.313 6.100 1.00 97.31 88 ASN A CA 1
ATOM 744 C C . ASN A 1 88 ? 2.210 -9.664 4.890 1.00 97.31 88 ASN A C 1
ATOM 746 O O . ASN A 1 88 ? 0.991 -9.476 4.885 1.00 97.31 88 ASN A O 1
ATOM 750 N N . GLN A 1 89 ? 2.971 -9.382 3.835 1.00 97.00 89 GLN A N 1
ATOM 751 C CA . GLN A 1 89 ? 2.516 -8.707 2.622 1.00 97.00 89 GLN A CA 1
ATOM 752 C C . GLN A 1 89 ? 1.274 -9.362 2.004 1.00 97.00 89 GLN A C 1
ATOM 754 O O . GLN A 1 89 ? 0.337 -8.662 1.619 1.00 97.00 89 GLN A O 1
ATOM 759 N N . ALA A 1 90 ? 1.219 -10.695 1.948 1.00 95.56 90 ALA A N 1
ATOM 760 C CA . ALA A 1 90 ? 0.067 -11.407 1.398 1.00 95.56 90 ALA A CA 1
ATOM 761 C C . ALA A 1 90 ? -1.207 -11.169 2.228 1.00 95.56 90 ALA A C 1
ATOM 763 O O . ALA A 1 90 ? -2.267 -10.894 1.665 1.00 95.56 90 ALA A O 1
ATOM 764 N N . GLN A 1 91 ? -1.103 -11.215 3.560 1.00 96.06 91 GLN A N 1
ATOM 765 C CA . GLN A 1 91 ? -2.210 -10.901 4.469 1.00 96.06 91 GLN A CA 1
ATOM 766 C C . GLN A 1 91 ? -2.650 -9.443 4.337 1.00 96.06 91 GLN A C 1
ATOM 768 O O . GLN A 1 91 ? -3.850 -9.168 4.305 1.00 96.06 91 GLN A O 1
ATOM 773 N N . VAL A 1 92 ? -1.700 -8.514 4.236 1.00 97.06 92 VAL A N 1
ATOM 774 C CA . VAL A 1 92 ? -1.977 -7.079 4.097 1.00 97.06 92 VAL A CA 1
ATOM 775 C C . VAL A 1 92 ? -2.727 -6.808 2.794 1.00 97.06 92 VAL A C 1
ATOM 777 O O . VAL A 1 92 ? -3.817 -6.236 2.831 1.00 97.06 92 VAL A O 1
ATOM 780 N N . ILE A 1 93 ? -2.208 -7.283 1.656 1.00 95.31 93 ILE A N 1
ATOM 781 C CA . ILE A 1 93 ? -2.845 -7.110 0.342 1.00 95.31 93 ILE A CA 1
ATOM 782 C C . ILE A 1 93 ? -4.237 -7.749 0.334 1.00 95.31 93 ILE A C 1
ATOM 784 O O . ILE A 1 93 ? -5.185 -7.110 -0.113 1.00 95.31 93 ILE A O 1
ATOM 788 N N . ALA A 1 94 ? -4.390 -8.969 0.860 1.00 93.62 94 ALA A N 1
ATOM 789 C CA . ALA A 1 94 ? -5.683 -9.654 0.901 1.00 93.62 94 ALA A CA 1
ATOM 790 C C . ALA A 1 94 ? -6.714 -8.912 1.767 1.00 93.62 94 ALA A C 1
ATOM 792 O O . ALA A 1 94 ? -7.868 -8.769 1.365 1.00 93.62 94 ALA A O 1
ATOM 793 N N . THR A 1 95 ? -6.298 -8.393 2.925 1.00 94.56 95 THR A N 1
ATOM 794 C CA . THR A 1 95 ? -7.169 -7.619 3.825 1.00 94.56 95 THR A CA 1
ATOM 795 C C . THR A 1 95 ? -7.638 -6.335 3.143 1.00 94.56 95 THR A C 1
ATOM 797 O O . THR A 1 95 ? -8.831 -6.035 3.130 1.00 94.56 95 THR A O 1
ATOM 800 N N . VAL A 1 96 ? -6.709 -5.590 2.536 1.00 93.44 96 VAL A N 1
ATOM 801 C CA . VAL A 1 96 ? -7.023 -4.364 1.792 1.00 93.44 96 VAL A CA 1
ATOM 802 C C . VAL A 1 96 ? -7.941 -4.681 0.616 1.00 93.44 96 VAL A C 1
ATOM 804 O O . VAL A 1 96 ? -8.940 -3.993 0.454 1.00 93.44 96 VAL A O 1
ATOM 807 N N . ALA A 1 97 ? -7.677 -5.748 -0.138 1.00 90.81 97 ALA A N 1
ATOM 808 C CA . ALA A 1 97 ? -8.488 -6.163 -1.278 1.00 90.81 97 ALA A CA 1
ATOM 809 C C . ALA A 1 97 ? -9.924 -6.548 -0.889 1.00 90.81 97 ALA A C 1
ATOM 811 O O . ALA A 1 97 ? -10.877 -6.141 -1.560 1.00 90.81 97 ALA A O 1
ATOM 812 N N . ALA A 1 98 ? -10.097 -7.295 0.204 1.00 89.56 98 ALA A N 1
ATOM 813 C CA . ALA A 1 98 ? -11.413 -7.677 0.710 1.00 89.56 98 ALA A CA 1
ATOM 814 C C . ALA A 1 98 ? -12.231 -6.441 1.111 1.00 89.56 98 ALA A C 1
ATOM 816 O O . ALA A 1 98 ? -13.363 -6.265 0.655 1.00 89.56 98 ALA A O 1
ATOM 817 N N . CYS A 1 99 ? -11.631 -5.538 1.892 1.00 89.31 99 CYS A N 1
ATOM 818 C CA . CYS A 1 99 ? -12.276 -4.292 2.301 1.00 89.31 99 CYS A CA 1
ATOM 819 C C . CYS A 1 99 ? -12.554 -3.368 1.110 1.00 89.31 99 CYS A C 1
ATOM 821 O O . CYS A 1 99 ? -13.624 -2.774 1.042 1.00 89.31 99 CYS A O 1
ATOM 823 N N . LEU A 1 100 ? -11.627 -3.276 0.154 1.00 87.25 100 LEU A N 1
ATOM 824 C CA . LEU A 1 100 ? -11.774 -2.475 -1.059 1.00 87.25 100 LEU A CA 1
ATOM 825 C C . LEU A 1 100 ? -12.953 -2.953 -1.915 1.00 87.25 100 LEU A C 1
ATOM 827 O O . LEU A 1 100 ? -13.694 -2.130 -2.441 1.00 87.25 100 LEU A O 1
ATOM 831 N N . SER A 1 101 ? -13.144 -4.270 -2.019 1.00 84.12 101 SER A N 1
ATOM 832 C CA . SER A 1 101 ? -14.244 -4.877 -2.785 1.00 84.12 101 SER A CA 1
ATOM 833 C C . SER A 1 101 ? -15.612 -4.652 -2.140 1.00 84.12 101 SER A C 1
ATOM 835 O O . SER A 1 101 ? -16.623 -4.609 -2.834 1.00 84.12 101 SER A O 1
ATOM 837 N N . ALA A 1 102 ? -15.651 -4.526 -0.812 1.00 82.56 102 ALA A N 1
ATOM 838 C CA . ALA A 1 102 ? -16.872 -4.280 -0.049 1.00 82.56 102 ALA A CA 1
ATOM 839 C C . ALA A 1 102 ? -17.155 -2.784 0.176 1.00 82.56 102 ALA A C 1
ATOM 841 O O . ALA A 1 102 ? -18.277 -2.410 0.523 1.00 82.56 102 ALA A O 1
ATOM 842 N N . ALA A 1 103 ? -16.148 -1.922 0.020 1.00 79.88 103 ALA A N 1
ATOM 843 C CA . ALA A 1 103 ? -16.271 -0.495 0.263 1.00 79.88 103 ALA A CA 1
ATOM 844 C C . ALA A 1 103 ? -17.141 0.171 -0.811 1.00 79.88 103 ALA A C 1
ATOM 846 O O . ALA A 1 103 ? -16.801 0.198 -1.990 1.00 79.88 103 ALA A O 1
ATOM 847 N N . SER A 1 104 ? -18.248 0.776 -0.384 1.00 70.56 104 SER A N 1
ATOM 848 C CA . SER A 1 104 ? -19.152 1.536 -1.255 1.00 70.56 104 SER A CA 1
ATOM 849 C C . SER A 1 104 ? -18.887 3.045 -1.242 1.00 70.56 104 SER A C 1
ATOM 851 O O . SER A 1 104 ? -19.615 3.808 -1.873 1.00 70.56 104 SER A O 1
ATOM 853 N N . ASP A 1 105 ? -17.898 3.507 -0.474 1.00 71.19 105 ASP A N 1
ATOM 854 C CA . ASP A 1 105 ? -17.630 4.924 -0.259 1.00 71.19 105 ASP A CA 1
ATOM 855 C C . ASP A 1 105 ? -16.137 5.231 -0.021 1.00 71.19 105 ASP A C 1
ATOM 857 O O . ASP A 1 105 ? -15.274 4.360 0.096 1.00 71.19 105 ASP A O 1
ATOM 861 N N . LEU A 1 106 ? -15.821 6.525 0.075 1.00 74.94 106 LEU A N 1
ATOM 862 C CA . LEU A 1 106 ? -14.468 7.014 0.365 1.00 74.94 106 LEU A CA 1
ATOM 863 C C . LEU A 1 106 ? -14.038 6.796 1.829 1.00 74.94 106 LEU A C 1
ATOM 865 O O . LEU A 1 106 ? -12.948 7.239 2.209 1.00 74.94 106 LEU A O 1
ATOM 869 N N . LYS A 1 107 ? -14.875 6.185 2.680 1.00 82.62 107 LYS A N 1
ATOM 870 C CA . LYS A 1 107 ? -14.556 5.961 4.096 1.00 82.62 107 LYS A CA 1
ATOM 871 C C . LYS A 1 107 ? -13.356 5.035 4.224 1.00 82.62 107 LYS A C 1
ATOM 873 O O . LYS A 1 107 ? -12.467 5.338 5.011 1.00 82.62 107 LYS A O 1
ATOM 878 N N . PHE A 1 108 ? -13.270 4.016 3.370 1.00 85.94 108 PHE A N 1
ATOM 879 C CA . PHE A 1 108 ? -12.150 3.079 3.325 1.00 85.94 108 PHE A CA 1
ATOM 880 C C . PHE A 1 108 ? -10.798 3.793 3.187 1.00 85.94 108 PHE A C 1
ATOM 882 O O . PHE A 1 108 ? -9.940 3.702 4.067 1.00 85.94 108 PHE A O 1
ATOM 889 N N . ALA A 1 109 ? -10.644 4.593 2.128 1.00 82.75 109 ALA A N 1
ATOM 890 C CA . ALA A 1 109 ? -9.415 5.338 1.867 1.00 82.75 109 ALA A CA 1
ATOM 891 C C . ALA A 1 109 ? -9.090 6.334 2.996 1.00 82.75 109 ALA A C 1
ATOM 893 O O . ALA A 1 109 ? -7.929 6.500 3.371 1.00 82.75 109 ALA A O 1
ATOM 894 N N . LYS A 1 110 ? -10.113 6.977 3.583 1.00 85.50 110 LYS A N 1
ATOM 895 C CA . LYS A 1 110 ? -9.937 7.873 4.738 1.00 85.50 110 LYS A CA 1
ATOM 896 C C . LYS A 1 110 ? -9.458 7.126 5.983 1.00 85.50 110 LYS A C 1
ATOM 898 O O . LYS A 1 110 ? -8.615 7.664 6.697 1.00 85.50 110 LYS A O 1
ATOM 903 N N . THR A 1 111 ? -9.983 5.933 6.254 1.00 90.00 111 THR A N 1
ATOM 904 C CA . THR A 1 111 ? -9.570 5.091 7.387 1.00 90.00 111 THR A CA 1
ATOM 905 C C . THR A 1 111 ? -8.110 4.683 7.241 1.00 90.00 111 THR A C 1
ATOM 907 O O . THR A 1 111 ? -7.334 4.908 8.166 1.00 90.00 111 THR A O 1
ATOM 910 N N . MET A 1 112 ? -7.712 4.200 6.060 1.00 90.38 112 MET A N 1
ATOM 911 C CA . MET A 1 112 ? -6.316 3.859 5.772 1.00 90.38 112 MET A CA 1
ATOM 912 C C . MET A 1 112 ? -5.380 5.062 5.957 1.00 90.38 112 MET A C 1
ATOM 914 O O . MET A 1 112 ? -4.391 4.975 6.678 1.00 90.38 112 MET A O 1
ATOM 918 N N . TYR A 1 113 ? -5.712 6.211 5.358 1.00 88.75 113 TYR A N 1
ATOM 919 C CA . TYR A 1 113 ? -4.875 7.411 5.442 1.00 88.75 113 TYR A CA 1
ATOM 920 C C . TYR A 1 113 ? -4.724 7.928 6.881 1.00 88.75 113 TYR A C 1
ATOM 922 O O . TYR A 1 113 ? -3.641 8.342 7.291 1.00 88.75 113 TYR A O 1
ATOM 930 N N . LYS A 1 114 ? -5.802 7.891 7.676 1.00 89.81 114 LYS A N 1
ATOM 931 C CA . LYS A 1 114 ? -5.754 8.280 9.092 1.00 89.81 114 LYS A CA 1
ATOM 932 C C . LYS A 1 114 ? -4.917 7.321 9.937 1.00 89.81 114 LYS A C 1
ATOM 934 O O . LYS A 1 114 ? -4.290 7.789 10.881 1.00 89.81 114 LYS A O 1
ATOM 939 N N . ALA A 1 115 ? -4.923 6.029 9.612 1.00 90.94 115 ALA A N 1
ATOM 940 C CA . ALA A 1 115 ? -4.203 5.008 10.366 1.00 90.94 115 ALA A CA 1
ATOM 941 C C . ALA A 1 115 ? -2.680 5.180 10.284 1.00 90.94 115 ALA A C 1
ATOM 943 O O . ALA A 1 115 ? -2.017 5.056 11.303 1.00 90.94 115 ALA A O 1
ATOM 944 N N . VAL A 1 116 ? -2.142 5.554 9.117 1.00 89.00 116 VAL A N 1
ATOM 945 C CA . VAL A 1 116 ? -0.697 5.822 8.950 1.00 89.00 116 VAL A CA 1
ATOM 946 C C . VAL A 1 116 ? -0.233 7.028 9.786 1.00 89.00 116 VAL A C 1
ATOM 948 O O . VAL A 1 116 ? 0.879 7.063 10.316 1.00 89.00 116 VAL A O 1
ATOM 951 N N . GLY A 1 117 ? -1.087 8.047 9.928 1.00 78.38 117 GLY A N 1
ATOM 952 C CA . GLY A 1 117 ? -0.793 9.222 10.747 1.00 78.38 117 GLY A CA 1
ATOM 953 C C . GLY A 1 117 ? 0.503 9.942 10.340 1.00 78.38 117 GLY A C 1
ATOM 954 O O . GLY A 1 117 ? 0.758 10.187 9.165 1.00 78.38 117 GLY A O 1
ATOM 955 N N . ARG A 1 118 ? 1.314 10.337 11.333 1.00 72.44 118 ARG A N 1
ATOM 956 C CA . ARG A 1 118 ? 2.668 10.911 11.142 1.00 72.44 118 ARG A CA 1
ATOM 957 C C . ARG A 1 118 ? 3.770 9.922 11.538 1.00 72.44 118 ARG A C 1
ATOM 959 O O . ARG A 1 118 ? 4.866 10.346 11.914 1.00 72.44 118 ARG A O 1
ATOM 966 N N . ASN A 1 119 ? 3.454 8.631 11.553 1.00 71.06 119 ASN A N 1
ATOM 967 C CA . ASN A 1 119 ? 4.385 7.613 12.000 1.00 71.06 119 ASN A CA 1
ATOM 968 C C . ASN A 1 119 ? 5.578 7.531 11.033 1.00 71.06 119 ASN A C 1
ATOM 970 O O . ASN A 1 119 ? 5.411 7.625 9.819 1.00 71.06 119 ASN A O 1
ATOM 974 N N . LYS A 1 120 ? 6.795 7.422 11.575 1.00 77.62 120 LYS A N 1
ATOM 975 C CA . LYS A 1 120 ? 8.014 7.261 10.765 1.00 77.62 120 LYS A CA 1
ATOM 976 C C . LYS A 1 120 ? 8.341 5.792 10.502 1.00 77.62 120 LYS A C 1
ATOM 978 O O . LYS A 1 120 ? 9.136 5.516 9.612 1.00 77.62 120 LYS A O 1
ATOM 983 N N . ASP A 1 121 ? 7.763 4.873 11.276 1.00 92.50 121 ASP A N 1
ATOM 984 C CA . ASP A 1 121 ? 7.971 3.438 11.111 1.00 92.50 121 ASP A CA 1
ATOM 985 C C . ASP A 1 121 ? 6.924 2.854 10.154 1.00 92.50 121 ASP A C 1
ATOM 987 O O . ASP A 1 121 ? 5.745 2.710 10.495 1.00 92.50 121 ASP A O 1
ATOM 991 N N . THR A 1 122 ? 7.364 2.505 8.945 1.00 93.56 122 THR A N 1
ATOM 992 C CA . THR A 1 122 ? 6.513 1.912 7.909 1.00 93.56 122 THR A CA 1
ATOM 993 C C . THR A 1 122 ? 5.925 0.571 8.341 1.00 93.56 122 THR A C 1
ATOM 995 O O . THR A 1 122 ? 4.752 0.330 8.072 1.00 93.56 122 THR A O 1
ATOM 998 N N . LYS A 1 123 ? 6.674 -0.283 9.053 1.00 95.75 123 LYS A N 1
ATOM 999 C CA . LYS A 1 123 ? 6.175 -1.606 9.469 1.00 95.75 123 LYS A CA 1
ATOM 1000 C C . LYS A 1 123 ? 5.054 -1.482 10.489 1.00 95.75 123 LYS A C 1
ATOM 1002 O O . LYS A 1 123 ? 4.031 -2.154 10.384 1.00 95.75 123 LYS A O 1
ATOM 1007 N N . ASN A 1 124 ? 5.217 -0.574 11.449 1.00 95.88 124 ASN A N 1
ATOM 1008 C CA . ASN A 1 124 ? 4.141 -0.272 12.384 1.00 95.88 124 ASN A CA 1
ATOM 1009 C C . ASN A 1 124 ? 2.945 0.372 11.665 1.00 95.88 124 ASN A C 1
ATOM 1011 O O . ASN A 1 124 ? 1.806 0.024 11.954 1.00 95.88 124 ASN A O 1
ATOM 1015 N N .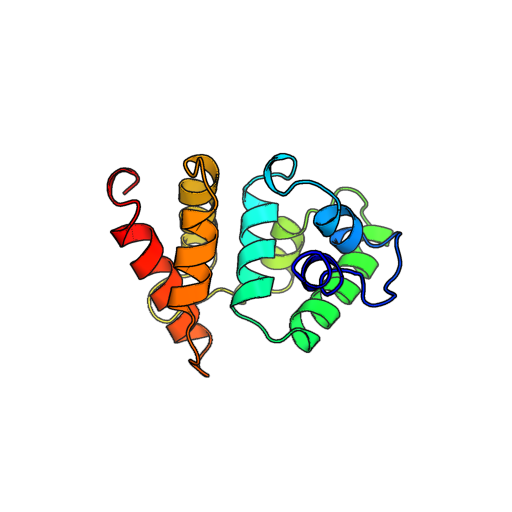 SER A 1 125 ? 3.194 1.250 10.687 1.00 95.69 125 SER A N 1
ATOM 1016 C CA . SER A 1 125 ? 2.133 1.879 9.885 1.00 95.69 125 SER A CA 1
ATOM 1017 C C . SER A 1 125 ? 1.322 0.857 9.079 1.00 95.69 125 SER A C 1
ATOM 1019 O O . SER A 1 125 ? 0.104 0.984 8.980 1.00 95.69 125 SER A O 1
ATOM 1021 N N . VAL A 1 126 ? 1.973 -0.176 8.530 1.00 96.75 126 VAL A N 1
ATOM 1022 C CA . VAL A 1 126 ? 1.300 -1.312 7.876 1.00 96.75 126 VAL A CA 1
ATOM 1023 C C . VAL A 1 126 ? 0.346 -1.992 8.854 1.00 96.75 126 VAL A C 1
ATOM 1025 O O . VAL A 1 126 ? -0.836 -2.164 8.552 1.00 96.75 126 VAL A O 1
ATOM 1028 N N . ASP A 1 127 ? 0.843 -2.343 10.040 1.00 96.69 127 ASP A N 1
ATOM 1029 C CA . ASP A 1 127 ? 0.036 -3.013 11.054 1.00 96.69 127 ASP A CA 1
ATOM 1030 C C . ASP A 1 127 ? -1.138 -2.139 11.533 1.00 96.69 127 ASP A C 1
ATOM 1032 O O . ASP A 1 127 ? -2.250 -2.638 11.713 1.00 96.69 127 ASP A O 1
ATOM 1036 N N . GLU A 1 128 ? -0.916 -0.833 11.709 1.00 95.94 128 GLU A N 1
ATOM 1037 C CA . GLU A 1 128 ? -1.948 0.142 12.082 1.00 95.94 128 GLU A CA 1
ATOM 1038 C C . GLU A 1 128 ? -3.038 0.255 11.012 1.00 95.94 128 GLU A C 1
ATOM 1040 O O . GLU A 1 128 ? -4.226 0.298 11.345 1.00 95.94 128 GLU A O 1
ATOM 1045 N N . VAL A 1 129 ? -2.663 0.248 9.728 1.00 95.62 129 VAL A N 1
ATOM 1046 C CA . VAL A 1 129 ? -3.616 0.230 8.610 1.00 95.62 129 VAL A CA 1
ATOM 1047 C C . VAL A 1 129 ? -4.479 -1.024 8.660 1.00 95.62 129 VAL A C 1
ATOM 1049 O O . VAL A 1 129 ? -5.704 -0.903 8.599 1.00 95.62 129 VAL A O 1
ATOM 1052 N N . VAL A 1 130 ? -3.871 -2.207 8.800 1.00 96.38 130 VAL A N 1
ATOM 1053 C CA . VAL A 1 130 ? -4.601 -3.484 8.859 1.00 96.38 130 VAL A CA 1
ATOM 1054 C C . VAL A 1 130 ? -5.557 -3.516 10.049 1.00 96.38 130 VAL A C 1
ATOM 1056 O O . VAL A 1 130 ? -6.733 -3.844 9.887 1.00 96.38 130 VAL A O 1
ATOM 1059 N N . ASP A 1 131 ? -5.099 -3.129 11.236 1.00 95.81 131 ASP A N 1
ATOM 1060 C CA . ASP A 1 131 ? -5.944 -3.110 12.431 1.00 95.81 131 ASP A CA 1
ATOM 1061 C C . ASP A 1 131 ? -7.111 -2.123 12.299 1.00 95.81 131 ASP A C 1
ATOM 1063 O O . ASP A 1 131 ? -8.237 -2.430 12.703 1.00 95.81 131 ASP A O 1
ATOM 1067 N N . ALA A 1 132 ? -6.866 -0.944 11.720 1.00 94.19 132 ALA A N 1
ATOM 1068 C CA . ALA A 1 132 ? -7.892 0.072 11.525 1.00 94.19 132 ALA A CA 1
ATOM 1069 C C . ALA A 1 132 ? -8.985 -0.401 10.560 1.00 94.19 132 ALA A C 1
ATOM 1071 O O . ALA A 1 132 ? -10.171 -0.275 10.871 1.00 94.19 132 ALA A O 1
ATOM 1072 N N . ILE A 1 133 ? -8.610 -0.982 9.414 1.00 92.25 133 ILE A N 1
ATOM 1073 C CA . ILE A 1 133 ? -9.597 -1.478 8.447 1.00 92.25 133 ILE A CA 1
ATOM 1074 C C . ILE A 1 133 ? -10.336 -2.709 8.975 1.00 92.25 133 ILE A C 1
ATOM 1076 O O . ILE A 1 133 ? -11.545 -2.790 8.793 1.00 92.25 133 ILE A O 1
ATOM 1080 N N . ARG A 1 134 ? -9.674 -3.624 9.696 1.00 92.81 134 ARG A N 1
ATOM 1081 C CA . ARG A 1 134 ? -10.350 -4.786 10.301 1.00 92.81 134 ARG A CA 1
ATOM 1082 C C . ARG A 1 134 ? -11.345 -4.383 11.383 1.00 92.81 134 ARG A C 1
ATOM 1084 O O . ARG A 1 134 ? -12.381 -5.020 11.522 1.00 92.81 134 ARG A O 1
ATOM 1091 N N . ARG A 1 135 ? -11.053 -3.323 12.142 1.00 92.50 135 ARG A N 1
ATOM 1092 C CA . ARG A 1 135 ? -11.993 -2.774 13.129 1.00 92.50 135 ARG A CA 1
ATOM 1093 C C . ARG A 1 135 ? -13.207 -2.135 12.460 1.00 92.50 135 ARG A C 1
ATOM 1095 O O . ARG A 1 135 ? -14.324 -2.338 12.918 1.00 92.50 135 ARG A O 1
ATOM 1102 N N . GLU A 1 136 ? -12.976 -1.356 11.409 1.00 89.56 136 GLU A N 1
ATOM 1103 C CA . GLU A 1 136 ? -14.027 -0.614 10.707 1.00 89.56 136 GLU A CA 1
ATOM 1104 C C . GLU A 1 136 ? -14.925 -1.528 9.855 1.00 89.56 136 GLU A C 1
ATOM 1106 O O . GLU A 1 136 ? -16.130 -1.309 9.772 1.00 89.56 136 GLU A O 1
ATOM 1111 N N . TYR A 1 137 ? -14.345 -2.572 9.259 1.00 87.81 137 TYR A N 1
ATOM 1112 C CA . TYR A 1 137 ? -15.009 -3.539 8.383 1.00 87.81 137 TYR A CA 1
ATOM 1113 C C . TYR A 1 137 ? -15.050 -4.935 9.022 1.00 87.81 137 TYR A C 1
ATOM 1115 O O . TYR A 1 137 ? -14.796 -5.944 8.365 1.00 87.81 137 TYR A O 1
ATOM 1123 N N . SER A 1 138 ? -15.356 -5.001 10.319 1.00 88.12 138 SER A N 1
ATOM 1124 C CA . SER A 1 138 ? -15.305 -6.242 11.106 1.00 88.12 138 SER A CA 1
ATOM 1125 C C . SER A 1 138 ? -16.203 -7.358 10.576 1.00 88.12 138 SER A C 1
ATOM 1127 O O . SER A 1 138 ? -15.885 -8.519 10.768 1.00 88.12 138 SER A O 1
ATOM 1129 N N . SER A 1 139 ? -17.278 -7.039 9.853 1.00 87.75 139 SER A N 1
ATOM 1130 C CA . SER A 1 139 ? -18.165 -8.031 9.230 1.00 87.75 139 SER A CA 1
ATOM 1131 C C . SER A 1 139 ? -17.516 -8.851 8.107 1.00 87.75 139 SER A C 1
ATOM 1133 O O . SER A 1 139 ? -18.145 -9.776 7.602 1.00 87.75 139 SER A O 1
ATOM 1135 N N . LEU A 1 140 ? -16.312 -8.481 7.661 1.00 83.88 140 LEU A N 1
ATOM 1136 C CA . LEU A 1 140 ? -15.567 -9.178 6.608 1.00 83.88 140 LEU A CA 1
ATOM 1137 C C . LEU A 1 140 ? -14.547 -10.195 7.160 1.00 83.88 140 LEU A C 1
ATOM 1139 O O . LEU A 1 140 ? -13.902 -10.871 6.358 1.00 83.88 140 LEU A O 1
ATOM 1143 N N . PHE A 1 141 ? -14.381 -10.291 8.488 1.00 81.88 141 PHE A N 1
ATOM 1144 C CA . PHE A 1 141 ? -13.357 -11.101 9.170 1.00 81.88 141 PHE A CA 1
ATOM 1145 C C . PHE A 1 141 ? -13.926 -11.879 10.358 1.00 81.88 141 PHE A C 1
ATOM 1147 O O . PHE A 1 141 ? -13.277 -12.882 10.729 1.00 81.88 141 PHE A O 1
#